Protein AF-A0A218QI88-F1 (afdb_monomer_lite)

Secondary structure (DSSP, 8-state):
---EEEEEEEEEEEETTEEEEEEEEEEE-TTS-HHHHHHHHHHHHHHHHSPPPP-----------------------

Structure (mmCIF, N/CA/C/O backbone):
data_AF-A0A218QI88-F1
#
_entry.id   AF-A0A218QI88-F1
#
loop_
_atom_site.group_PDB
_atom_site.id
_atom_site.type_symbol
_atom_site.label_atom_id
_atom_site.label_alt_id
_atom_site.label_comp_id
_atom_site.label_asym_id
_atom_site.label_entity_id
_atom_site.label_seq_id
_atom_site.pdbx_PDB_ins_code
_atom_site.Cartn_x
_atom_site.Cartn_y
_atom_site.Cartn_z
_atom_site.occupancy
_atom_site.B_iso_or_equiv
_atom_site.auth_seq_id
_atom_site.auth_comp_id
_atom_site.auth_asym_id
_atom_site.auth_atom_id
_atom_site.pdbx_PDB_model_num
ATOM 1 N N . MET A 1 1 ? 5.839 -5.198 -23.966 1.00 57.44 1 MET A N 1
ATOM 2 C CA . MET A 1 1 ? 4.891 -5.982 -23.142 1.00 57.44 1 MET A CA 1
ATOM 3 C C . MET A 1 1 ? 5.150 -5.625 -21.691 1.00 57.44 1 MET A C 1
ATOM 5 O O . MET A 1 1 ? 6.320 -5.431 -21.379 1.00 57.44 1 MET A O 1
ATOM 9 N N . PRO A 1 2 ? 4.121 -5.530 -20.832 1.00 62.09 2 PRO A N 1
ATOM 10 C CA . PRO A 1 2 ? 4.341 -5.351 -19.404 1.00 62.09 2 PRO A CA 1
ATOM 11 C C . PRO A 1 2 ? 5.072 -6.566 -18.845 1.00 62.09 2 PRO A C 1
ATOM 13 O O . PRO A 1 2 ? 4.781 -7.698 -19.235 1.00 62.09 2 PRO A O 1
ATOM 16 N N . ILE A 1 3 ? 6.045 -6.326 -17.974 1.00 72.50 3 ILE A N 1
ATOM 17 C CA . ILE A 1 3 ? 6.979 -7.377 -17.561 1.00 72.50 3 ILE A CA 1
ATOM 18 C C . ILE A 1 3 ? 6.551 -7.956 -16.228 1.00 72.50 3 ILE A C 1
ATOM 20 O O . ILE A 1 3 ? 6.648 -9.169 -16.042 1.00 72.50 3 ILE A O 1
ATOM 24 N N . LYS A 1 4 ? 6.053 -7.111 -15.313 1.00 85.25 4 LYS A N 1
ATOM 25 C CA . LYS A 1 4 ? 5.574 -7.521 -13.986 1.00 85.25 4 LYS A CA 1
ATOM 26 C C . LYS A 1 4 ? 4.471 -6.588 -13.487 1.00 85.25 4 LYS A C 1
ATOM 28 O O . LYS A 1 4 ? 4.410 -5.424 -13.866 1.00 85.25 4 LYS A O 1
ATOM 33 N N . SER A 1 5 ? 3.616 -7.102 -12.611 1.00 91.94 5 SER A N 1
ATOM 34 C CA . SER A 1 5 ? 2.661 -6.305 -11.838 1.00 91.94 5 SER A CA 1
ATOM 35 C C . SER A 1 5 ? 3.070 -6.285 -10.370 1.00 91.94 5 SER A C 1
ATOM 37 O O . SER A 1 5 ? 3.491 -7.312 -9.832 1.00 91.94 5 SER A O 1
ATOM 39 N N . ILE A 1 6 ? 2.904 -5.139 -9.719 1.00 92.88 6 ILE A N 1
ATOM 40 C CA . ILE A 1 6 ? 3.091 -4.969 -8.278 1.00 92.88 6 ILE A CA 1
ATOM 41 C C . ILE A 1 6 ? 1.726 -4.659 -7.676 1.00 92.88 6 ILE A C 1
ATOM 43 O O . ILE A 1 6 ? 1.066 -3.719 -8.106 1.00 92.88 6 ILE A O 1
ATOM 47 N N . THR A 1 7 ? 1.314 -5.429 -6.673 1.00 94.75 7 THR A N 1
ATOM 48 C CA . THR A 1 7 ? 0.061 -5.210 -5.942 1.00 94.75 7 THR A CA 1
ATOM 49 C C . THR A 1 7 ? 0.381 -4.917 -4.485 1.00 94.75 7 THR A C 1
ATOM 51 O O . THR A 1 7 ? 1.135 -5.654 -3.850 1.00 94.75 7 THR A O 1
ATOM 54 N N . TYR A 1 8 ? -0.217 -3.859 -3.944 1.00 96.31 8 TYR A N 1
ATOM 55 C CA . TYR A 1 8 ? -0.105 -3.490 -2.540 1.00 96.31 8 TYR A CA 1
ATOM 56 C C . TYR A 1 8 ? -1.490 -3.394 -1.908 1.00 96.31 8 TYR A C 1
ATOM 58 O O . TYR A 1 8 ? -2.392 -2.749 -2.443 1.00 96.31 8 TYR A O 1
ATOM 66 N N . LYS A 1 9 ? -1.648 -4.031 -0.745 1.00 97.00 9 LYS A N 1
ATOM 67 C CA . LYS A 1 9 ? -2.898 -4.080 0.013 1.00 97.00 9 LYS A CA 1
ATOM 68 C C . LYS A 1 9 ? -2.657 -3.661 1.450 1.00 97.00 9 LYS A C 1
ATOM 70 O O . LYS A 1 9 ? -1.736 -4.157 2.098 1.00 97.00 9 LYS A O 1
ATOM 75 N N . ARG A 1 10 ? -3.544 -2.820 1.981 1.00 97.00 10 ARG A N 1
ATOM 76 C CA . ARG A 1 10 ? -3.532 -2.434 3.392 1.00 97.00 10 ARG A CA 1
ATOM 77 C C . ARG A 1 10 ? -4.926 -2.432 3.995 1.00 97.00 10 ARG A C 1
ATOM 79 O O . ARG A 1 10 ? -5.920 -2.146 3.330 1.00 97.00 10 ARG A O 1
ATOM 86 N N . ILE A 1 11 ? -4.975 -2.770 5.280 1.00 95.75 11 ILE A N 1
ATOM 87 C CA . ILE A 1 11 ? -6.195 -2.861 6.077 1.00 95.75 11 ILE A CA 1
ATOM 88 C C . ILE A 1 11 ? -6.069 -1.869 7.230 1.00 95.75 11 ILE A C 1
ATOM 90 O O . ILE A 1 11 ? -5.093 -1.889 7.980 1.00 95.75 11 ILE A O 1
ATOM 94 N N . LYS A 1 12 ? -7.063 -0.996 7.367 1.00 94.38 12 LYS A N 1
ATOM 95 C CA . LYS A 1 12 ? -7.240 -0.096 8.501 1.00 94.38 12 LYS A CA 1
ATOM 96 C C . LYS A 1 12 ? -8.371 -0.627 9.369 1.00 94.38 12 LYS A C 1
ATOM 98 O O . LYS A 1 12 ? -9.521 -0.662 8.938 1.00 94.38 12 LYS A O 1
ATOM 103 N N . ASN A 1 13 ? -8.047 -1.001 10.598 1.00 93.81 13 ASN A N 1
ATOM 104 C CA . ASN A 1 13 ? -9.050 -1.368 11.592 1.00 93.81 13 ASN A CA 1
ATOM 105 C C . ASN A 1 13 ? -9.717 -0.100 12.131 1.00 93.81 13 ASN A C 1
ATOM 107 O O . ASN A 1 13 ? -9.020 0.837 12.523 1.00 93.81 13 ASN A O 1
ATOM 111 N N . LEU A 1 14 ? -11.050 -0.066 12.128 1.00 92.25 14 LEU A N 1
ATOM 112 C CA . LEU A 1 14 ? -11.838 1.075 12.611 1.00 92.25 14 LEU A CA 1
ATOM 113 C C . LEU A 1 14 ? -12.400 0.848 14.025 1.00 92.25 14 LEU A C 1
ATOM 115 O O .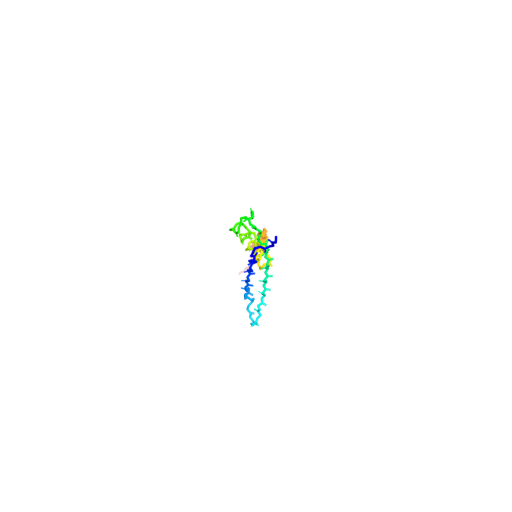 LEU A 1 14 ? -12.951 1.770 14.618 1.00 92.25 14 LEU A O 1
ATOM 119 N N . GLY A 1 15 ? -12.217 -0.352 14.582 1.00 92.19 15 GLY A N 1
ATOM 120 C CA . GLY A 1 15 ? -12.893 -0.781 15.808 1.00 92.19 15 GLY A CA 1
ATOM 121 C C . GLY A 1 15 ? -14.280 -1.350 15.500 1.00 92.19 15 GLY A C 1
ATOM 122 O O . GLY A 1 15 ? -14.667 -1.430 14.342 1.00 92.19 15 GLY A O 1
ATOM 123 N N . ASN A 1 16 ? -15.010 -1.801 16.524 1.00 92.50 16 ASN A N 1
ATOM 124 C CA . ASN A 1 16 ? -16.393 -2.295 16.396 1.00 92.50 16 ASN A CA 1
ATOM 125 C C . A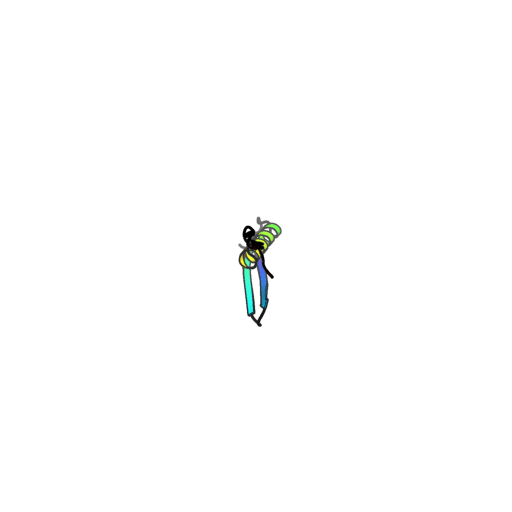SN A 1 16 ? -16.614 -3.384 15.327 1.00 92.50 16 ASN A C 1
ATOM 127 O O . ASN A 1 16 ? -17.675 -3.446 14.719 1.00 92.50 16 ASN A O 1
ATOM 131 N N . TYR A 1 17 ? -15.623 -4.256 15.106 1.00 92.94 17 TYR A N 1
ATOM 132 C CA . TYR A 1 17 ? -15.636 -5.273 14.040 1.00 92.94 17 TYR A CA 1
ATOM 133 C C . TYR A 1 17 ? -15.665 -4.703 12.609 1.00 92.94 17 TYR A C 1
ATOM 135 O O . TYR A 1 17 ? -15.884 -5.441 11.650 1.00 92.94 17 TYR A O 1
ATOM 143 N N . GLU A 1 18 ? -15.373 -3.413 12.444 1.00 93.25 18 GLU A N 1
ATOM 144 C CA . GLU A 1 18 ? -15.294 -2.735 11.157 1.00 93.25 18 GLU A CA 1
ATOM 145 C C . GLU A 1 18 ? -13.838 -2.544 10.712 1.00 93.25 18 GLU A C 1
ATOM 147 O O . GLU A 1 18 ? -12.927 -2.229 11.490 1.00 93.25 18 GLU A O 1
ATOM 152 N N . SER A 1 19 ? -13.611 -2.710 9.410 1.00 94.88 19 SER A N 1
ATOM 153 C CA . SER A 1 19 ? -12.322 -2.451 8.776 1.00 94.88 19 SER A CA 1
ATOM 154 C C . SER A 1 19 ? -12.516 -1.813 7.406 1.00 94.88 19 SER A C 1
ATOM 156 O O . SER A 1 19 ? -13.493 -2.075 6.705 1.00 94.88 19 SER A O 1
ATOM 158 N N . LYS A 1 20 ? -11.562 -0.971 7.013 1.00 95.19 20 LYS A N 1
ATOM 159 C CA . LYS A 1 20 ? -11.455 -0.415 5.666 1.00 95.19 20 LYS A CA 1
ATOM 160 C C . LYS A 1 20 ? -10.238 -1.030 4.994 1.00 95.19 20 LYS A C 1
ATOM 162 O O . LYS A 1 20 ? -9.127 -0.919 5.506 1.00 95.19 20 LYS A O 1
ATOM 167 N N . THR A 1 21 ? -10.442 -1.659 3.847 1.00 96.31 21 THR A N 1
ATOM 168 C CA . THR A 1 21 ? -9.366 -2.264 3.054 1.00 96.31 21 THR A CA 1
ATOM 169 C C . THR A 1 21 ? -9.184 -1.477 1.769 1.00 96.31 21 THR A C 1
ATOM 171 O O . THR A 1 21 ? -10.169 -1.069 1.158 1.00 96.31 21 THR A O 1
ATOM 174 N N . LEU A 1 22 ? -7.936 -1.278 1.358 1.00 97.38 22 LEU A N 1
ATOM 175 C CA . LEU A 1 22 ? -7.609 -0.733 0.049 1.00 97.38 22 LEU A CA 1
ATOM 176 C C . LEU A 1 22 ? -6.497 -1.564 -0.585 1.00 97.38 22 LEU A C 1
ATOM 178 O O . LEU A 1 22 ? -5.524 -1.926 0.078 1.00 97.38 22 LEU A O 1
ATOM 182 N N . GLU A 1 23 ? -6.673 -1.865 -1.864 1.00 97.25 23 GLU A N 1
ATOM 183 C CA . GLU A 1 23 ? -5.732 -2.599 -2.698 1.00 97.25 23 GLU A CA 1
ATOM 184 C C . GLU A 1 23 ? -5.516 -1.803 -3.981 1.00 97.25 23 GLU A C 1
ATOM 186 O O . GLU A 1 23 ? -6.473 -1.302 -4.572 1.00 97.25 23 GLU A O 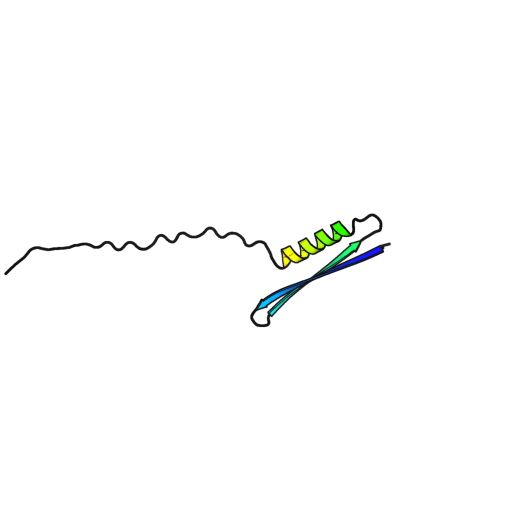1
ATOM 191 N N . ALA A 1 24 ? -4.260 -1.661 -4.385 1.00 96.12 24 ALA A N 1
ATOM 192 C CA . ALA A 1 24 ? -3.869 -0.993 -5.613 1.00 96.12 24 ALA A CA 1
ATOM 193 C C . ALA A 1 24 ? -2.848 -1.859 -6.352 1.00 96.12 24 ALA A C 1
ATOM 195 O O . ALA A 1 24 ? -2.088 -2.603 -5.730 1.00 96.12 24 ALA A O 1
ATOM 196 N N . THR A 1 25 ? -2.840 -1.771 -7.680 1.00 95.56 25 THR A N 1
ATOM 197 C CA . THR A 1 25 ? -1.909 -2.509 -8.539 1.00 95.56 25 THR A CA 1
ATOM 198 C C . THR A 1 25 ? -1.292 -1.556 -9.555 1.00 95.56 25 THR A C 1
ATOM 200 O O . THR A 1 25 ? -2.030 -0.811 -10.195 1.00 95.56 25 THR A O 1
ATOM 203 N N . SER A 1 26 ? 0.033 -1.605 -9.716 1.00 93.12 26 SER A N 1
ATOM 204 C CA . SER A 1 26 ? 0.766 -0.938 -10.801 1.00 93.12 26 SER A CA 1
ATOM 205 C C . SER A 1 26 ? 1.375 -1.972 -11.752 1.00 93.12 26 SER A C 1
ATOM 207 O O . SER A 1 26 ? 1.670 -3.110 -11.367 1.00 93.12 26 SER A O 1
ATOM 209 N N . ILE A 1 27 ? 1.540 -1.578 -13.011 1.00 92.81 27 ILE A N 1
ATOM 210 C CA . ILE A 1 27 ? 2.159 -2.380 -14.065 1.00 92.81 27 ILE A CA 1
ATOM 211 C C . ILE A 1 27 ? 3.536 -1.784 -14.346 1.00 92.81 27 ILE A C 1
ATOM 213 O O . ILE A 1 27 ? 3.626 -0.629 -14.740 1.00 92.81 27 ILE A O 1
ATOM 217 N N . VAL A 1 28 ? 4.586 -2.591 -14.197 1.00 90.94 28 VAL A N 1
ATOM 218 C CA . VAL A 1 28 ? 5.982 -2.164 -14.344 1.00 90.94 28 VAL A CA 1
ATOM 219 C C . VAL A 1 28 ? 6.569 -2.752 -15.630 1.00 90.94 28 VAL A C 1
ATOM 221 O O . VAL A 1 28 ? 6.541 -3.973 -15.855 1.00 90.94 28 VAL A O 1
ATOM 224 N N . ASN A 1 29 ? 7.084 -1.881 -16.497 1.00 89.69 29 ASN A N 1
ATOM 225 C CA . ASN A 1 29 ? 7.790 -2.251 -17.725 1.00 89.69 29 ASN A CA 1
ATOM 226 C C . ASN A 1 29 ? 9.304 -2.388 -17.480 1.00 89.69 29 ASN A C 1
ATOM 228 O O . ASN A 1 29 ? 9.807 -2.084 -16.406 1.00 89.69 29 ASN A O 1
ATOM 232 N N . GLU A 1 30 ? 10.054 -2.860 -18.482 1.00 84.00 30 GLU A N 1
ATOM 233 C CA . GLU A 1 30 ? 11.512 -3.107 -18.378 1.00 84.00 30 GLU A CA 1
ATOM 234 C C . GLU A 1 30 ? 12.325 -1.864 -18.026 1.00 84.00 30 GLU A C 1
ATOM 236 O O . GLU A 1 30 ? 13.364 -1.957 -17.380 1.00 84.00 30 GLU A O 1
ATOM 241 N N . SER A 1 31 ? 11.856 -0.713 -18.497 1.00 87.75 31 SER A N 1
ATOM 242 C CA . SER A 1 31 ? 12.477 0.592 -18.310 1.00 87.75 31 SER A CA 1
ATOM 243 C C . SER A 1 31 ? 12.113 1.258 -16.989 1.00 87.75 31 SER A C 1
ATOM 245 O O . SER A 1 31 ? 12.709 2.281 -16.653 1.00 87.75 31 SER A O 1
ATOM 247 N N . ASP A 1 32 ? 11.114 0.731 -16.285 1.00 87.00 32 ASP A N 1
ATOM 248 C CA . ASP A 1 32 ? 10.506 1.406 -15.150 1.00 87.00 32 ASP A CA 1
ATOM 249 C C . ASP A 1 32 ? 11.231 1.009 -13.862 1.00 87.00 32 ASP A C 1
ATOM 251 O O . ASP A 1 32 ? 11.666 -0.134 -13.680 1.00 87.00 32 ASP A O 1
ATOM 255 N N . ASP A 1 33 ? 11.358 1.959 -12.941 1.00 90.44 33 ASP A N 1
ATOM 256 C CA . ASP A 1 33 ? 11.931 1.690 -11.630 1.00 90.44 33 ASP A CA 1
ATOM 257 C C . ASP A 1 33 ? 10.868 1.057 -10.726 1.00 90.44 33 ASP A C 1
ATOM 259 O O . ASP A 1 33 ? 10.017 1.733 -10.147 1.00 90.44 33 ASP A O 1
ATOM 263 N N . ALA A 1 34 ? 10.938 -0.267 -10.593 1.00 90.00 34 ALA A N 1
ATOM 264 C CA . ALA A 1 34 ? 10.025 -1.043 -9.762 1.00 90.00 34 ALA A CA 1
ATOM 265 C C . ALA A 1 34 ? 9.984 -0.582 -8.292 1.00 90.00 34 ALA A C 1
ATOM 267 O O . ALA A 1 34 ? 8.947 -0.732 -7.643 1.00 90.00 34 ALA A O 1
ATOM 268 N N . ALA A 1 35 ? 11.092 -0.060 -7.751 1.00 91.88 35 ALA A N 1
ATOM 269 C CA . ALA A 1 35 ? 11.136 0.411 -6.369 1.00 91.88 35 ALA A CA 1
ATOM 270 C C . ALA A 1 35 ? 10.351 1.716 -6.226 1.00 91.88 35 ALA A C 1
ATOM 272 O O . ALA A 1 35 ? 9.512 1.834 -5.335 1.00 91.88 35 ALA A O 1
ATOM 273 N N . ARG A 1 36 ? 10.551 2.645 -7.164 1.00 93.38 36 ARG A N 1
ATOM 274 C CA . ARG A 1 36 ? 9.790 3.893 -7.222 1.00 93.38 36 ARG A CA 1
ATOM 275 C C . ARG A 1 36 ? 8.292 3.647 -7.420 1.00 93.38 36 ARG A C 1
ATOM 277 O O . ARG A 1 36 ? 7.483 4.217 -6.698 1.00 93.38 36 ARG A O 1
ATOM 284 N N . GLU A 1 37 ? 7.922 2.765 -8.345 1.00 93.00 37 GLU A N 1
ATOM 285 C CA . GLU A 1 37 ? 6.521 2.384 -8.584 1.00 93.00 37 GLU A CA 1
ATOM 286 C C . GLU A 1 37 ? 5.859 1.809 -7.322 1.00 93.00 37 GLU A C 1
ATOM 288 O O . GLU A 1 37 ? 4.709 2.119 -7.007 1.00 93.00 37 GLU A O 1
ATOM 293 N N . LEU A 1 38 ? 6.591 0.995 -6.553 1.00 93.44 38 LEU A N 1
ATOM 294 C CA . LEU A 1 38 ? 6.110 0.477 -5.274 1.00 93.44 38 LEU A CA 1
ATOM 295 C C . LEU A 1 38 ? 5.936 1.590 -4.230 1.00 93.44 38 LEU A C 1
ATOM 297 O O . LEU A 1 38 ? 4.928 1.592 -3.524 1.00 93.44 38 LEU A O 1
ATOM 301 N N . GLU A 1 39 ? 6.882 2.524 -4.120 1.00 95.88 39 GLU A N 1
ATOM 302 C CA . GLU A 1 39 ? 6.779 3.667 -3.202 1.00 95.88 39 GLU A CA 1
ATOM 303 C C . GLU A 1 39 ? 5.555 4.536 -3.515 1.00 95.88 39 GLU A C 1
ATOM 305 O O . GLU A 1 39 ? 4.795 4.884 -2.607 1.00 95.88 39 GLU A O 1
ATOM 310 N N . GLU A 1 40 ? 5.309 4.822 -4.795 1.00 94.81 40 GLU A N 1
ATOM 311 C CA . GLU A 1 40 ? 4.135 5.572 -5.248 1.00 94.81 40 GLU A CA 1
ATOM 312 C C . GLU A 1 40 ? 2.830 4.825 -4.915 1.00 94.81 40 GLU A C 1
ATOM 314 O O . GLU A 1 40 ? 1.871 5.423 -4.413 1.00 94.81 40 GLU A O 1
ATOM 319 N N . LEU A 1 41 ? 2.807 3.499 -5.094 1.00 95.69 41 LEU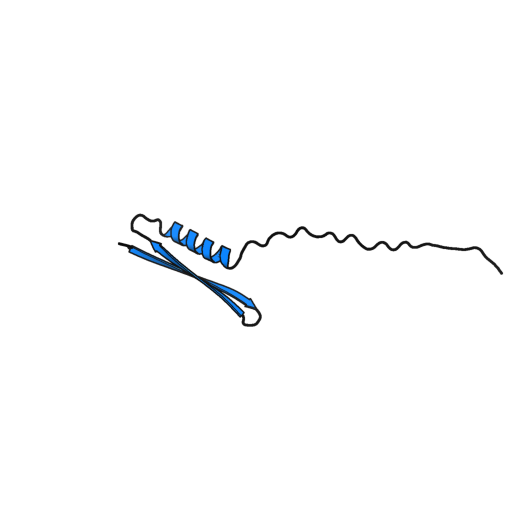 A N 1
ATOM 320 C CA . LEU A 1 41 ? 1.662 2.651 -4.759 1.00 95.69 41 LEU A CA 1
ATOM 321 C C . LEU A 1 41 ? 1.379 2.616 -3.247 1.00 95.69 41 LEU A C 1
ATOM 323 O O . LEU A 1 41 ? 0.219 2.683 -2.825 1.00 95.69 41 LEU A O 1
ATOM 327 N N . ILE A 1 42 ? 2.428 2.540 -2.421 1.00 95.62 42 ILE A N 1
ATOM 328 C CA . ILE A 1 42 ? 2.322 2.604 -0.958 1.00 95.62 42 ILE A CA 1
ATOM 329 C C . ILE A 1 42 ? 1.776 3.967 -0.543 1.00 95.62 42 ILE A C 1
ATOM 331 O O . ILE A 1 42 ? 0.779 4.017 0.180 1.00 95.62 42 ILE A O 1
ATOM 335 N N . ALA A 1 43 ? 2.368 5.058 -1.033 1.00 95.38 43 ALA A N 1
ATOM 336 C CA . ALA A 1 43 ? 1.939 6.414 -0.708 1.00 95.38 43 ALA A CA 1
ATOM 337 C C . ALA A 1 43 ? 0.474 6.650 -1.103 1.00 95.38 43 ALA A C 1
ATOM 339 O O . ALA A 1 43 ? -0.297 7.224 -0.332 1.00 95.38 43 ALA A O 1
ATOM 340 N N . PHE A 1 44 ? 0.051 6.156 -2.269 1.00 95.75 44 PHE A N 1
ATOM 341 C CA . PHE A 1 44 ? -1.345 6.209 -2.696 1.00 95.75 44 PHE A CA 1
ATOM 342 C C . PHE A 1 44 ? -2.272 5.495 -1.704 1.00 95.75 44 PHE A C 1
ATOM 344 O O . PHE A 1 44 ? -3.266 6.075 -1.253 1.00 95.75 44 PHE A O 1
ATOM 351 N N . VAL A 1 45 ? -1.959 4.249 -1.339 1.00 96.12 45 VAL A N 1
ATOM 352 C CA . VAL A 1 45 ? -2.800 3.470 -0.421 1.00 96.12 45 VAL A CA 1
ATOM 353 C C . VAL A 1 45 ? -2.817 4.088 0.980 1.00 96.12 45 VAL A C 1
ATOM 355 O O . VAL A 1 45 ? -3.878 4.165 1.607 1.00 96.12 45 VAL A O 1
ATOM 358 N N . GLU A 1 46 ? -1.673 4.569 1.466 1.00 94.62 46 GLU A N 1
ATOM 359 C CA . GLU A 1 46 ? -1.560 5.210 2.774 1.00 94.62 46 GLU A CA 1
ATOM 360 C C . GLU A 1 46 ? -2.340 6.521 2.840 1.00 94.62 46 GLU A C 1
ATOM 362 O O . GLU A 1 46 ? -3.156 6.672 3.746 1.00 94.62 46 GLU A O 1
ATOM 367 N N . ASN A 1 47 ? -2.203 7.413 1.857 1.00 94.19 47 ASN A N 1
AT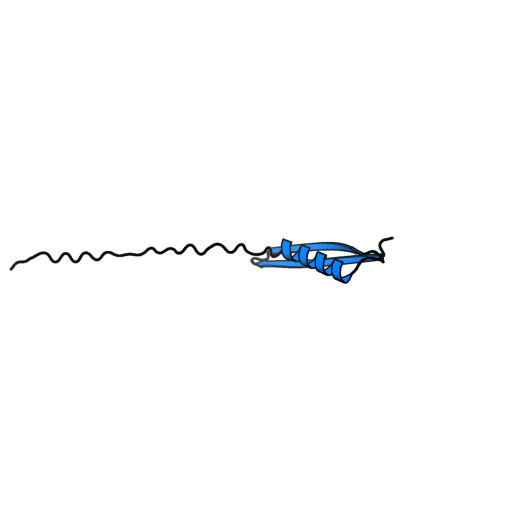OM 368 C CA . ASN A 1 47 ? -2.921 8.692 1.839 1.00 94.19 47 ASN A CA 1
ATOM 369 C C . ASN A 1 47 ? -4.450 8.519 1.793 1.00 94.19 47 ASN A C 1
ATOM 371 O O . ASN A 1 47 ? -5.189 9.329 2.352 1.00 94.19 47 ASN A O 1
ATOM 375 N N . ASN A 1 48 ? -4.944 7.443 1.174 1.00 94.00 48 ASN A N 1
ATOM 376 C CA . ASN A 1 48 ? -6.379 7.146 1.097 1.00 94.00 48 ASN A CA 1
ATOM 377 C C . ASN A 1 48 ? -6.946 6.465 2.361 1.00 94.00 48 ASN A C 1
ATOM 379 O O . ASN A 1 48 ? -8.147 6.572 2.658 1.00 94.00 48 ASN A O 1
ATOM 383 N N . LEU A 1 49 ? -6.120 5.723 3.104 1.00 93.31 49 LEU A N 1
ATOM 384 C CA . LEU A 1 49 ? -6.534 5.062 4.349 1.00 93.31 49 LEU A CA 1
ATOM 385 C C . LEU A 1 49 ? -6.277 5.929 5.589 1.00 93.31 49 LEU A C 1
ATOM 387 O O . LEU A 1 49 ? -7.080 5.927 6.530 1.00 93.31 49 LEU A O 1
ATOM 391 N N . PHE A 1 50 ? -5.190 6.687 5.586 1.00 91.38 50 PHE A N 1
ATOM 392 C CA . PHE A 1 50 ? -4.683 7.496 6.689 1.00 91.38 50 PHE A CA 1
ATOM 393 C C . PHE A 1 50 ? -4.408 8.927 6.204 1.00 91.38 50 PHE A C 1
ATOM 395 O O . PHE A 1 50 ? -3.259 9.364 6.217 1.00 91.38 50 PHE A O 1
ATOM 402 N N . PRO A 1 51 ? -5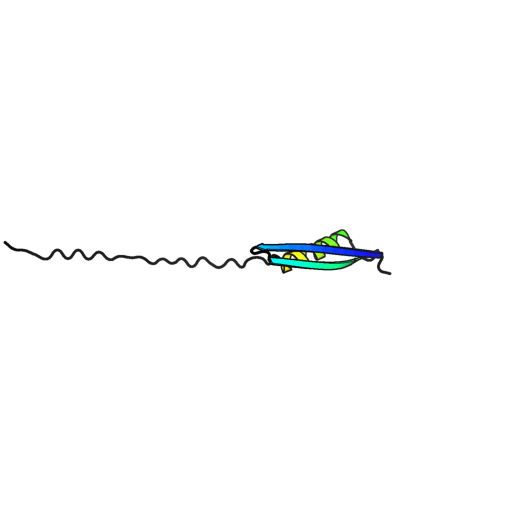.442 9.669 5.765 1.00 87.69 51 PRO A N 1
ATOM 403 C CA . PRO A 1 51 ? -5.247 11.051 5.356 1.00 87.69 51 PRO A CA 1
ATOM 404 C C . PRO A 1 51 ? -4.660 11.853 6.529 1.00 87.69 51 PRO A C 1
ATOM 406 O O . PRO A 1 51 ? -5.068 11.626 7.678 1.00 87.69 51 PRO A O 1
ATOM 409 N N . PRO A 1 52 ? -3.716 12.774 6.270 1.00 83.56 52 PRO A N 1
ATOM 410 C CA . PRO A 1 52 ? -3.160 13.624 7.311 1.00 83.56 52 PRO A CA 1
ATOM 411 C C . PRO A 1 52 ? -4.299 14.361 8.017 1.00 83.56 52 PRO A C 1
ATOM 413 O O . PRO A 1 52 ? -5.165 14.959 7.375 1.00 83.56 52 PRO A O 1
ATOM 416 N N . GLN A 1 53 ? -4.333 14.272 9.347 1.00 78.06 53 GLN A N 1
ATOM 417 C CA . GLN A 1 53 ? -5.343 14.976 10.125 1.00 78.06 53 GLN A CA 1
ATOM 418 C C . GLN A 1 53 ? -5.083 16.474 9.982 1.00 78.06 53 GLN A C 1
ATOM 420 O O . GLN A 1 53 ? -3.979 16.944 10.262 1.00 78.06 53 GLN A O 1
ATOM 425 N N . ALA A 1 54 ? -6.093 17.223 9.539 1.00 72.44 54 ALA A N 1
ATOM 426 C CA . ALA A 1 54 ? -6.049 18.670 9.636 1.00 72.44 54 ALA A CA 1
ATOM 427 C C . ALA A 1 54 ? -5.880 19.023 11.119 1.00 72.44 54 ALA A C 1
ATOM 429 O O . ALA A 1 54 ? -6.686 18.612 11.955 1.00 72.44 54 ALA A O 1
ATOM 430 N N . VAL A 1 55 ? -4.810 19.743 11.452 1.00 67.56 55 VAL A N 1
ATOM 431 C CA . VAL A 1 55 ? -4.649 20.327 12.781 1.00 67.56 55 VAL A CA 1
ATOM 432 C C . VAL A 1 55 ? -5.764 21.352 12.970 1.00 67.56 55 VAL A C 1
ATOM 434 O O . VAL A 1 55 ? -5.696 22.465 12.455 1.00 67.56 55 VAL A O 1
ATOM 437 N N . SER A 1 56 ? -6.834 20.970 13.663 1.00 61.88 56 SER A N 1
ATOM 438 C CA . SER A 1 56 ? -7.827 21.942 14.112 1.00 61.88 56 SER A CA 1
ATOM 439 C C . SER A 1 56 ? -7.136 22.884 15.101 1.00 61.88 56 SER A C 1
ATOM 441 O O . SER A 1 56 ? -6.567 22.389 16.079 1.00 61.88 56 SER A O 1
ATOM 443 N N . PRO A 1 57 ? -7.142 24.212 14.883 1.00 62.09 57 PRO A N 1
ATOM 444 C CA . PRO A 1 57 ? -6.627 25.135 15.881 1.00 62.09 57 PRO A CA 1
ATOM 445 C C . PRO A 1 57 ? -7.420 24.929 17.175 1.00 62.09 57 PRO A C 1
ATOM 447 O O . PRO A 1 57 ? -8.652 24.898 17.160 1.00 62.09 57 PRO A O 1
ATOM 450 N N . LEU A 1 58 ? -6.698 24.724 18.277 1.00 63.06 58 LEU A N 1
ATOM 451 C CA . LEU A 1 58 ? -7.254 24.641 19.624 1.00 63.06 58 LEU A CA 1
ATOM 452 C C . LEU A 1 58 ? -8.141 25.870 19.857 1.00 63.06 58 LEU A C 1
ATOM 454 O O . LEU A 1 58 ? -7.647 26.994 19.910 1.00 63.06 58 LEU A O 1
ATOM 458 N N . VAL A 1 59 ? -9.452 25.662 19.971 1.00 60.75 59 VAL A N 1
ATOM 459 C CA . VAL A 1 59 ? -10.370 26.693 20.459 1.00 60.75 59 VAL A CA 1
ATOM 460 C C . VAL A 1 59 ? -10.100 26.830 21.954 1.00 60.75 59 VAL A C 1
ATOM 462 O O . VAL A 1 59 ? -10.543 26.012 22.760 1.00 60.75 59 VAL A O 1
ATOM 465 N N . GLU A 1 60 ? -9.299 27.829 22.307 1.00 55.75 60 GLU A N 1
ATOM 466 C CA . GLU A 1 60 ? -9.005 28.223 23.680 1.00 55.75 60 GLU A CA 1
ATOM 467 C C . GLU A 1 60 ? -10.283 28.814 24.302 1.00 55.75 60 GLU A C 1
ATOM 469 O O . GLU A 1 60 ? -10.566 30.007 24.210 1.00 55.75 60 GLU A O 1
ATOM 474 N N . ASN A 1 61 ? -11.119 27.951 24.886 1.00 57.12 61 ASN A N 1
ATOM 475 C CA . ASN A 1 61 ? -12.288 28.370 25.657 1.00 57.12 61 ASN A CA 1
ATOM 476 C C . ASN A 1 61 ? -11.839 28.957 27.005 1.00 57.12 61 ASN A C 1
ATOM 478 O O . ASN A 1 61 ? -11.907 28.310 28.050 1.00 57.12 61 ASN A O 1
ATOM 482 N N . SER A 1 62 ? -11.406 30.214 26.975 1.00 61.38 62 SER A N 1
ATOM 483 C CA . SER A 1 62 ? -11.206 31.068 28.148 1.00 61.38 62 SER A CA 1
ATOM 484 C C . SER A 1 62 ? -12.560 31.528 28.694 1.00 61.38 62 SER A C 1
ATOM 486 O O . SER A 1 62 ? -12.971 32.666 28.480 1.00 61.38 62 SER A O 1
ATOM 488 N N . ALA A 1 63 ? -13.292 30.646 29.375 1.00 65.94 63 ALA A N 1
ATOM 489 C CA . ALA A 1 63 ? -14.547 31.017 30.023 1.00 65.94 63 ALA A CA 1
ATOM 490 C C . ALA A 1 63 ? -14.726 30.326 31.380 1.00 65.94 63 ALA A C 1
ATOM 492 O O . ALA A 1 63 ? -15.368 29.285 31.467 1.00 65.94 63 ALA A O 1
ATOM 493 N N . PHE A 1 64 ? -14.223 30.954 32.449 1.00 53.41 64 PHE A N 1
ATOM 494 C CA . PHE A 1 64 ? -14.995 31.098 33.689 1.00 53.41 64 PHE A CA 1
ATOM 495 C C . PHE A 1 64 ? -14.425 32.225 34.563 1.00 53.41 64 PHE A C 1
ATOM 497 O O . PHE A 1 64 ? -13.325 32.124 35.100 1.00 53.41 64 PHE A O 1
ATOM 504 N N . ARG A 1 65 ? -15.189 33.311 34.702 1.00 65.38 65 ARG A N 1
ATOM 505 C CA . ARG A 1 65 ? -14.934 34.422 35.624 1.00 65.38 65 ARG A CA 1
ATOM 506 C C . ARG A 1 65 ? -16.114 34.462 36.600 1.00 65.38 65 ARG A C 1
ATOM 508 O O . ARG A 1 65 ? -17.205 34.809 36.158 1.00 65.38 65 ARG A O 1
ATOM 515 N N . PRO A 1 66 ? -15.951 34.109 37.885 1.00 54.94 66 PRO A N 1
ATOM 516 C CA . PRO A 1 66 ? -16.920 34.484 38.900 1.00 54.94 66 PRO A CA 1
ATOM 517 C C . PRO A 1 66 ? -16.501 35.827 39.508 1.00 54.94 66 PRO A C 1
ATOM 519 O O . PRO A 1 66 ? -15.468 35.934 40.168 1.00 54.94 66 PRO A O 1
ATOM 522 N N . GLU A 1 67 ? -17.294 36.868 39.250 1.00 59.56 67 GLU A N 1
ATOM 523 C CA . GLU A 1 67 ? -17.265 38.106 40.029 1.00 59.56 67 GLU A CA 1
ATOM 524 C C . GLU A 1 67 ? -17.842 37.807 41.418 1.00 59.56 67 GLU A C 1
ATOM 526 O O . GLU A 1 67 ? -19.035 37.548 41.557 1.00 59.56 67 GLU A O 1
ATOM 531 N N . ALA A 1 68 ? -16.999 37.814 42.450 1.00 58.75 68 ALA A N 1
ATOM 532 C CA . ALA A 1 68 ? -17.468 37.867 43.827 1.00 58.75 68 ALA A CA 1
ATOM 533 C C . ALA A 1 68 ? -17.688 39.342 44.198 1.00 58.75 68 ALA A C 1
ATOM 535 O O . ALA A 1 68 ? -16.744 40.052 44.539 1.00 58.75 68 ALA A O 1
ATOM 536 N N . GLN A 1 69 ? -18.935 39.809 44.084 1.00 54.94 69 GLN A N 1
ATOM 537 C CA . GLN A 1 69 ? -19.404 41.011 44.774 1.00 54.94 69 GLN A CA 1
ATOM 538 C C . GLN A 1 69 ? -19.433 40.713 46.278 1.00 54.94 69 GLN A C 1
ATOM 540 O O . GLN A 1 69 ? -20.302 39.989 46.754 1.00 54.94 69 GLN A O 1
ATOM 545 N N . SER A 1 70 ? -18.478 41.257 47.027 1.00 56.06 70 SER A N 1
ATOM 546 C CA . SER A 1 70 ? -18.588 41.404 48.478 1.00 56.06 70 SER A CA 1
ATOM 547 C C . SER A 1 70 ? -19.402 42.664 48.771 1.00 56.06 70 SER A C 1
ATOM 549 O O . SER A 1 70 ? -18.860 43.767 48.814 1.00 56.06 70 SER A O 1
ATOM 551 N N . ASP A 1 71 ? -20.713 42.475 48.902 1.00 60.78 71 ASP A N 1
ATOM 552 C CA . ASP A 1 71 ? -21.657 43.443 49.457 1.00 60.78 71 ASP A CA 1
ATOM 553 C C . ASP A 1 71 ? -21.703 43.209 50.978 1.00 60.78 71 ASP A C 1
ATOM 555 O O . ASP A 1 71 ? -22.454 42.370 51.470 1.00 60.78 71 ASP A O 1
ATOM 559 N N . GLU A 1 72 ? -20.820 43.869 51.731 1.00 57.00 72 GLU A N 1
ATOM 560 C CA . GLU A 1 72 ? -20.966 43.974 53.189 1.00 57.00 72 GLU A CA 1
ATOM 561 C C . GLU A 1 72 ? -21.627 45.316 53.507 1.00 57.00 72 GLU A C 1
ATOM 563 O O . GLU A 1 72 ? -20.977 46.332 53.762 1.00 57.00 72 GLU A O 1
ATOM 568 N N . GLY A 1 73 ? -22.958 45.304 53.425 1.00 51.56 73 GLY A N 1
ATOM 569 C CA . GLY A 1 73 ? -23.833 46.339 53.953 1.00 51.56 73 GLY A CA 1
ATOM 570 C C . GLY A 1 73 ? -23.887 46.299 55.483 1.00 51.56 73 GLY A C 1
ATOM 571 O O . GLY A 1 73 ? -24.354 45.337 56.083 1.00 51.56 73 GLY A O 1
ATOM 572 N N . ASP A 1 74 ? -23.347 47.358 56.075 1.00 57.56 74 ASP A N 1
ATOM 573 C CA . ASP A 1 74 ? -23.834 48.133 57.225 1.00 57.56 74 ASP A CA 1
ATOM 574 C C . ASP A 1 74 ? -25.013 47.573 58.071 1.00 57.56 74 ASP A C 1
ATOM 576 O O . ASP A 1 74 ? -26.149 47.605 57.610 1.00 57.56 74 ASP A O 1
ATOM 580 N N . THR A 1 75 ? -24.684 47.163 59.319 1.00 51.34 75 THR A N 1
ATOM 581 C CA . THR A 1 75 ? -25.395 47.247 60.643 1.00 51.34 75 THR A CA 1
ATOM 582 C C . THR A 1 75 ? -26.915 46.889 60.744 1.00 51.34 75 THR A C 1
ATOM 584 O O . THR A 1 75 ? -27.547 46.684 59.718 1.00 51.34 75 THR A O 1
ATOM 587 N N . PRO A 1 76 ? -27.600 46.773 61.926 1.00 59.91 76 PRO A N 1
ATOM 588 C CA . PRO A 1 76 ? -27.223 46.999 63.340 1.00 59.91 76 PRO A CA 1
ATOM 589 C C . PRO A 1 76 ? -27.741 45.939 64.372 1.00 59.91 76 PRO A C 1
ATOM 591 O O . PRO A 1 76 ? -28.427 44.980 64.020 1.00 59.91 76 PRO A O 1
ATOM 594 N N . PHE A 1 77 ? -27.474 46.245 65.657 1.00 43.50 77 PHE A N 1
ATOM 595 C CA . PHE A 1 77 ? -28.000 45.734 66.948 1.00 43.50 77 PHE A CA 1
ATOM 596 C C . PHE A 1 77 ? -27.146 44.731 67.732 1.00 43.50 77 PHE A C 1
ATOM 598 O O . PHE A 1 77 ? -27.068 43.545 67.354 1.00 43.50 77 PHE A O 1
#

Sequence (77 aa):
MPIKSITYKRIKNLGNYESKTLEATSIVNESDDAARELEELIAFVENNLFPPQAVSPLVENSAFRPEAQSDEGDTPF

Radius of gyration: 29.95 Å; chains: 1; bounding box: 40×56×90 Å

Foldseek 3Di:
DQDDKDKDKDWADPPPPDIDIDMDMDTHHPPGDPVVVVVVRVCVRCCVRPPPDDPDPPPPPPDDDDDDPPPPDDDDD

pLDDT: mean 81.08, std 16.62, range [43.5, 97.38]